Protein AF-A0A2D6NE71-F1 (afdb_monomer_lite)

Radius of gyration: 24.71 Å; chains: 1; bounding box: 53×56×28 Å

Sequence (73 aa):
MKVWICNKCGCEVKDKQPSICPLCFRNDFSKSEISDPDIEEKKISKKYEEVIEQIEKYSEDCEPEKDRFSVED

Secondary structure (DSSP, 8-state):
-EEEEETTT--EEESS--SS-TTT----EEEEE---HHHHHHHHHHHHHHHHHHHHHHHHS------------

pLDDT: mean 70.99, std 15.56, range [47.19, 92.56]

Foldseek 3Di:
DKWKAAPPPRDIDPDDQDCADPPPRDRHIDIDDDDDPVVVVVVVVVVVVVVVVVVVVVVVPDDPPPDPDPDDD

Structure (mmCI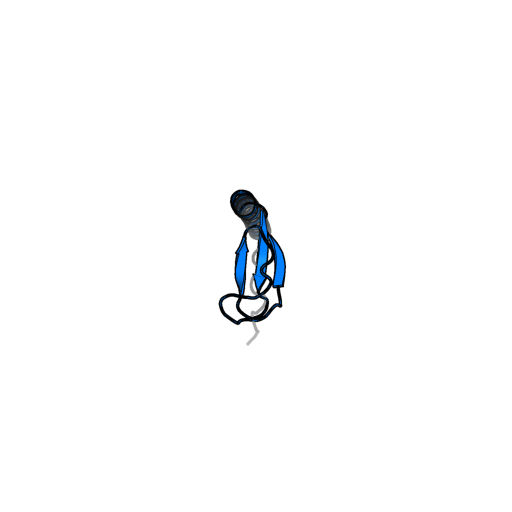F, N/CA/C/O backbone):
data_AF-A0A2D6NE71-F1
#
_entry.id   AF-A0A2D6NE71-F1
#
loop_
_atom_site.group_PDB
_atom_site.id
_atom_site.type_symbol
_atom_site.label_atom_id
_atom_site.label_alt_id
_atom_site.label_comp_id
_atom_site.label_asym_id
_atom_site.label_entity_id
_atom_site.label_seq_id
_atom_site.pdbx_PDB_ins_code
_atom_site.Cartn_x
_atom_site.Cartn_y
_atom_site.Cartn_z
_atom_site.occupancy
_atom_site.B_iso_or_equiv
_atom_site.auth_seq_id
_atom_site.auth_comp_id
_atom_site.auth_asym_id
_atom_site.auth_atom_id
_atom_site.pdbx_PDB_model_num
ATOM 1 N N . MET A 1 1 ? -6.718 -0.249 7.700 1.00 64.25 1 MET A N 1
ATOM 2 C CA . MET A 1 1 ? -7.531 -1.334 7.077 1.00 64.25 1 MET A CA 1
ATOM 3 C C . MET A 1 1 ? -6.612 -2.278 6.297 1.00 64.25 1 MET A C 1
ATOM 5 O O . MET A 1 1 ? -5.551 -1.835 5.875 1.00 64.25 1 MET A O 1
ATOM 9 N N . LYS A 1 2 ? -6.959 -3.564 6.110 1.00 73.75 2 LYS A N 1
ATOM 10 C CA . LYS A 1 2 ? -6.152 -4.477 5.268 1.00 73.75 2 LYS A CA 1
ATOM 11 C C . LYS A 1 2 ? -6.572 -4.311 3.806 1.00 73.75 2 LYS A C 1
ATOM 13 O O . LYS A 1 2 ? -7.740 -4.538 3.492 1.00 73.75 2 LYS A O 1
ATOM 18 N N . VAL A 1 3 ? -5.638 -3.928 2.939 1.00 87.38 3 VAL A N 1
ATOM 19 C CA . VAL A 1 3 ? -5.871 -3.795 1.495 1.00 87.38 3 VAL A CA 1
ATOM 20 C C . VAL A 1 3 ? -4.936 -4.731 0.743 1.00 87.38 3 VAL A C 1
ATOM 22 O O . VAL A 1 3 ? -3.786 -4.931 1.129 1.00 87.38 3 VAL A O 1
ATOM 25 N N . TRP A 1 4 ? -5.444 -5.342 -0.318 1.00 89.25 4 TRP A N 1
ATOM 26 C CA . TRP A 1 4 ? -4.698 -6.236 -1.193 1.00 89.25 4 TRP A CA 1
ATOM 27 C C . TRP A 1 4 ? -4.545 -5.577 -2.551 1.00 89.25 4 TRP A C 1
ATOM 29 O O . TRP A 1 4 ? -5.541 -5.233 -3.181 1.00 89.25 4 TRP A O 1
ATOM 39 N N . ILE A 1 5 ? -3.308 -5.409 -2.999 1.00 89.69 5 ILE A N 1
ATOM 40 C CA . ILE A 1 5 ? -2.984 -4.726 -4.249 1.00 89.69 5 ILE A CA 1
ATOM 41 C C . ILE A 1 5 ? -2.440 -5.759 -5.225 1.00 89.69 5 ILE A C 1
ATOM 43 O O . ILE A 1 5 ? -1.492 -6.478 -4.910 1.00 89.69 5 ILE A O 1
ATOM 47 N N . CYS A 1 6 ? -3.036 -5.863 -6.410 1.00 91.88 6 CYS A N 1
ATOM 48 C CA . CYS A 1 6 ? -2.524 -6.743 -7.453 1.00 91.88 6 CYS A CA 1
ATOM 49 C C . CYS A 1 6 ? -1.206 -6.190 -8.009 1.00 91.88 6 CYS A C 1
ATOM 51 O O . CYS A 1 6 ? -1.205 -5.115 -8.608 1.00 91.88 6 CYS A O 1
ATOM 53 N N . ASN A 1 7 ? -0.105 -6.941 -7.926 1.00 90.25 7 ASN A N 1
ATOM 54 C CA . ASN A 1 7 ? 1.200 -6.456 -8.406 1.00 90.25 7 ASN A CA 1
ATOM 55 C C . ASN A 1 7 ? 1.267 -6.300 -9.931 1.00 90.25 7 ASN A C 1
ATOM 57 O O . ASN A 1 7 ? 2.161 -5.639 -10.452 1.00 90.25 7 ASN A O 1
ATOM 61 N N . LYS A 1 8 ? 0.335 -6.915 -10.673 1.00 91.00 8 LYS A N 1
ATOM 62 C CA . LYS A 1 8 ? 0.342 -6.850 -12.138 1.00 91.00 8 LYS A CA 1
ATOM 63 C C . LYS A 1 8 ? -0.389 -5.635 -12.703 1.00 91.00 8 LYS A C 1
ATOM 65 O O . LYS A 1 8 ? 0.024 -5.124 -13.738 1.00 91.00 8 LYS A O 1
ATOM 70 N N . CYS A 1 9 ? -1.498 -5.234 -12.084 1.00 90.50 9 CYS A N 1
ATOM 71 C CA . CYS A 1 9 ? -2.380 -4.187 -12.615 1.00 90.50 9 CYS A CA 1
ATOM 72 C C . CYS A 1 9 ? -2.721 -3.079 -11.612 1.00 90.50 9 CYS A C 1
ATOM 74 O O . CYS A 1 9 ? -3.428 -2.148 -11.976 1.00 90.50 9 CYS A O 1
ATOM 76 N N . GLY A 1 10 ? -2.267 -3.182 -10.362 1.00 87.25 10 GLY A N 1
ATOM 77 C CA . GLY A 1 10 ? -2.538 -2.190 -9.321 1.00 87.25 10 GLY A CA 1
ATOM 78 C C . GLY A 1 10 ? -3.957 -2.224 -8.750 1.00 87.25 10 GLY A C 1
ATOM 79 O O . GLY A 1 10 ? -4.299 -1.358 -7.961 1.00 87.25 10 GLY A O 1
ATOM 80 N N . CYS A 1 11 ? -4.794 -3.201 -9.119 1.00 87.88 11 CYS A N 1
ATOM 81 C CA . CYS A 1 11 ? -6.156 -3.314 -8.589 1.00 87.88 11 CYS A CA 1
ATOM 82 C C . CYS A 1 11 ? -6.148 -3.494 -7.065 1.00 87.88 11 CYS A C 1
ATOM 84 O O . CYS A 1 11 ? -5.500 -4.416 -6.562 1.00 87.88 11 CYS A O 1
ATOM 86 N N . GLU A 1 12 ? -6.898 -2.650 -6.359 1.00 88.56 12 GLU A N 1
ATOM 87 C CA . GLU A 1 12 ? -7.007 -2.654 -4.902 1.00 88.56 12 GLU A CA 1
ATOM 88 C C . GLU A 1 12 ? -8.293 -3.351 -4.450 1.00 88.56 12 GLU A C 1
ATOM 90 O O . GLU A 1 12 ? -9.394 -3.023 -4.896 1.00 88.56 12 GLU A O 1
ATOM 95 N N . VAL A 1 13 ? -8.165 -4.301 -3.528 1.00 86.81 13 VAL A N 1
ATOM 96 C CA . VAL A 1 13 ? -9.289 -5.028 -2.935 1.00 86.81 13 VAL A CA 1
ATOM 97 C C . VAL A 1 13 ? -9.238 -4.869 -1.422 1.00 86.81 13 VAL A C 1
ATOM 99 O O . VAL A 1 13 ? -8.238 -5.193 -0.777 1.00 86.81 13 VAL A O 1
ATOM 102 N N . LYS A 1 14 ? -10.319 -4.336 -0.852 1.00 85.69 14 LYS A N 1
ATOM 103 C CA . LYS A 1 14 ? -10.450 -4.087 0.588 1.00 85.69 14 LYS A CA 1
ATOM 104 C C . LYS A 1 14 ? -10.961 -5.343 1.307 1.00 85.69 14 LYS A C 1
ATOM 106 O O . LYS A 1 14 ? -11.636 -6.182 0.712 1.00 85.69 14 LYS A O 1
ATOM 111 N N . ASP A 1 15 ? -10.601 -5.471 2.582 1.00 74.38 15 ASP A N 1
ATOM 112 C CA . ASP A 1 15 ? -11.038 -6.506 3.533 1.00 74.38 15 ASP A CA 1
ATOM 113 C C . ASP A 1 15 ? -10.469 -7.916 3.320 1.00 74.38 15 ASP A C 1
ATOM 115 O O . ASP A 1 15 ? -9.733 -8.417 4.179 1.00 74.38 15 ASP A O 1
ATOM 119 N N . LYS A 1 16 ? -10.780 -8.579 2.201 1.00 83.81 16 LYS A N 1
ATOM 120 C CA . LYS A 1 16 ? -10.415 -9.989 1.976 1.00 83.81 16 LYS A CA 1
ATOM 121 C C . LYS A 1 16 ? -9.425 -10.136 0.829 1.00 83.81 16 LYS A C 1
ATOM 123 O O . LYS A 1 16 ? -9.555 -9.470 -0.189 1.00 83.81 16 LYS A O 1
ATOM 128 N N . GLN A 1 17 ? -8.474 -11.061 0.980 1.00 85.00 17 GLN A N 1
ATOM 129 C CA . GLN A 1 17 ? -7.580 -11.434 -0.111 1.00 85.00 17 GLN A CA 1
ATOM 130 C C . GLN A 1 17 ? -8.397 -12.069 -1.245 1.00 85.00 17 GLN A C 1
ATOM 132 O O . GLN A 1 17 ? -9.002 -13.127 -1.031 1.00 85.00 17 GLN A O 1
ATOM 137 N N . PRO A 1 18 ? -8.430 -11.462 -2.438 1.00 85.50 18 PRO A N 1
ATOM 138 C CA . PRO A 1 18 ? -9.021 -12.100 -3.604 1.00 85.50 18 PRO A CA 1
ATOM 139 C C . PRO A 1 18 ? -8.142 -13.274 -4.062 1.00 85.50 18 PRO A C 1
ATOM 141 O O . PRO A 1 18 ? -6.917 -13.182 -4.086 1.00 85.50 18 PRO A O 1
ATOM 144 N N . SER A 1 19 ? -8.762 -14.384 -4.468 1.00 90.31 19 SER A N 1
ATOM 145 C CA . SER A 1 19 ? -8.035 -15.509 -5.081 1.00 90.31 19 SER A CA 1
ATOM 14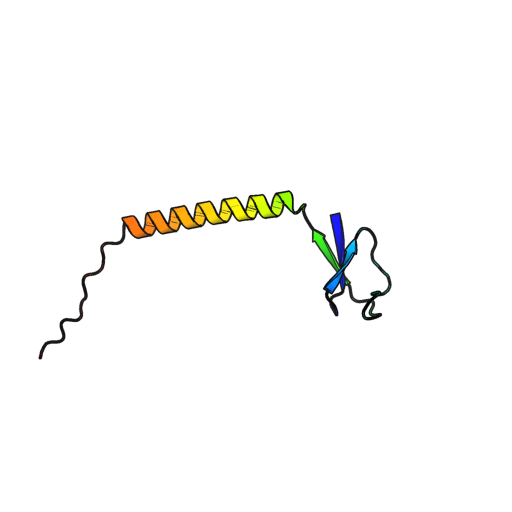6 C C . SER A 1 19 ? -7.559 -15.190 -6.500 1.00 90.31 19 SER A C 1
ATOM 148 O O . SER A 1 19 ? -6.603 -15.789 -6.986 1.00 90.31 19 SER A O 1
ATOM 150 N N . ILE A 1 20 ? -8.236 -14.257 -7.171 1.00 91.50 20 ILE A N 1
ATOM 151 C CA . ILE A 1 20 ? -7.951 -13.860 -8.543 1.00 91.50 20 ILE A CA 1
ATOM 152 C C . ILE A 1 20 ? -8.269 -12.379 -8.736 1.00 91.50 20 ILE A C 1
ATOM 154 O O . ILE A 1 20 ? -9.255 -11.867 -8.205 1.00 91.50 20 ILE A O 1
ATOM 158 N N . CYS A 1 21 ? -7.426 -11.678 -9.488 1.00 90.50 21 CYS A N 1
ATOM 159 C CA . CYS A 1 21 ? -7.656 -10.286 -9.836 1.00 90.50 21 CYS A CA 1
ATOM 160 C C . CYS A 1 21 ? -8.812 -10.163 -10.833 1.00 90.50 21 CYS A C 1
ATOM 162 O O . CYS A 1 21 ? -8.749 -10.796 -11.885 1.00 90.50 21 CYS A O 1
ATOM 164 N N . PRO A 1 22 ? -9.826 -9.320 -10.565 1.00 88.56 22 PRO A N 1
ATOM 165 C CA . PRO A 1 22 ? -10.957 -9.140 -11.475 1.00 88.56 22 PRO A CA 1
ATOM 166 C C . PRO A 1 22 ? -10.579 -8.448 -12.794 1.00 88.56 22 PRO A C 1
ATOM 168 O O . PRO A 1 22 ? -11.358 -8.494 -13.738 1.00 88.56 22 PRO A O 1
ATOM 171 N N . LEU A 1 23 ? -9.404 -7.808 -12.873 1.00 90.81 23 LEU A N 1
ATOM 172 C CA . LEU A 1 23 ? -8.943 -7.105 -14.076 1.00 90.81 23 LEU A CA 1
ATOM 173 C C . LEU A 1 23 ? -8.016 -7.961 -14.937 1.00 90.81 23 LEU A C 1
ATOM 175 O O . LEU A 1 23 ? -8.213 -8.089 -16.140 1.00 90.81 23 LEU A O 1
ATOM 179 N N . CYS A 1 24 ? -6.972 -8.528 -14.328 1.00 92.56 24 CYS A N 1
ATOM 180 C CA . CYS A 1 24 ? -5.925 -9.236 -15.065 1.00 92.56 24 CYS A CA 1
ATOM 181 C C . CYS A 1 24 ? -5.962 -10.757 -14.882 1.00 92.56 24 CYS A C 1
ATOM 183 O O . CYS A 1 24 ? -5.110 -11.452 -15.435 1.00 92.56 24 CYS A O 1
ATOM 185 N N . PHE A 1 25 ? -6.911 -11.273 -14.094 1.00 91.62 25 PHE A N 1
ATOM 186 C CA . PHE A 1 25 ? -7.102 -12.699 -13.819 1.00 91.62 25 PHE A CA 1
ATOM 187 C C . PHE A 1 25 ? -5.850 -13.419 -13.280 1.00 91.62 25 PHE A C 1
ATOM 189 O O . PHE A 1 25 ? -5.702 -14.632 -13.407 1.00 91.62 25 PHE A O 1
ATOM 196 N N . ARG A 1 26 ? -4.927 -12.673 -12.657 1.00 90.81 26 ARG A N 1
ATOM 197 C CA . ARG A 1 26 ? -3.741 -13.203 -11.965 1.00 90.81 26 ARG A CA 1
ATOM 198 C C . ARG A 1 26 ? -3.985 -13.292 -10.460 1.00 90.81 26 ARG A C 1
ATOM 200 O O . ARG A 1 26 ? -4.799 -12.548 -9.922 1.00 90.81 26 ARG A O 1
ATOM 207 N N . ASN A 1 27 ? -3.264 -14.180 -9.783 1.00 90.44 27 ASN A N 1
ATOM 208 C CA . ASN A 1 27 ? -3.356 -14.414 -8.336 1.00 90.44 27 ASN A CA 1
ATOM 209 C C . ASN A 1 27 ? -2.212 -13.755 -7.539 1.00 90.44 27 ASN A C 1
ATOM 211 O O . ASN A 1 27 ? -1.945 -14.145 -6.407 1.00 90.44 27 ASN A O 1
ATOM 215 N N . ASP A 1 28 ? -1.546 -12.761 -8.127 1.00 90.06 28 ASP A N 1
ATOM 216 C CA . ASP A 1 28 ? -0.374 -12.115 -7.544 1.00 90.06 28 ASP A CA 1
ATOM 217 C C . ASP A 1 28 ? -0.774 -10.815 -6.828 1.00 90.06 28 ASP A C 1
ATOM 219 O O . ASP A 1 28 ? -1.123 -9.816 -7.474 1.00 90.06 28 ASP A O 1
ATOM 223 N N . PHE A 1 29 ? -0.782 -10.857 -5.492 1.00 90.56 29 PHE A N 1
ATOM 224 C CA . PHE A 1 29 ? -1.225 -9.765 -4.625 1.00 90.56 29 PHE A CA 1
ATOM 225 C C . PHE A 1 29 ? -0.232 -9.489 -3.501 1.00 90.56 29 PHE A C 1
ATOM 227 O O . PHE A 1 29 ? 0.245 -10.410 -2.840 1.00 90.56 29 PHE A O 1
ATOM 234 N N . SER A 1 30 ? -0.022 -8.206 -3.223 1.00 89.75 30 SER A N 1
ATOM 235 C CA . SER A 1 30 ? 0.707 -7.712 -2.060 1.00 89.75 30 SER A CA 1
ATOM 236 C C . SER A 1 30 ? -0.271 -7.176 -1.024 1.00 89.75 30 SER A C 1
ATOM 238 O O . SER A 1 30 ? -1.219 -6.458 -1.350 1.00 89.75 30 SER A O 1
ATOM 240 N N . LYS A 1 31 ? -0.0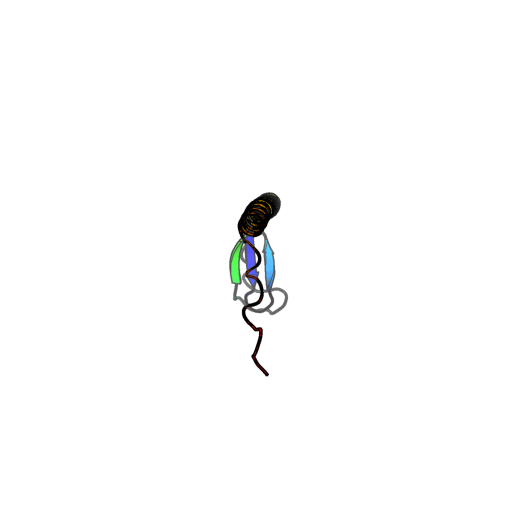44 -7.518 0.244 1.00 88.19 31 LYS A N 1
ATOM 241 C CA . LYS A 1 31 ? -0.792 -6.945 1.363 1.00 88.19 31 LYS A CA 1
ATOM 242 C C . LYS A 1 31 ? -0.223 -5.561 1.666 1.00 88.19 31 LYS A C 1
ATOM 244 O O . LYS A 1 31 ? 0.935 -5.457 2.056 1.00 88.19 31 LYS A O 1
ATOM 249 N N . SER A 1 32 ? -1.048 -4.531 1.534 1.00 80.12 32 SER A N 1
ATOM 250 C CA . SER A 1 32 ? -0.736 -3.183 1.996 1.00 80.12 32 SER A CA 1
ATOM 251 C C . SER A 1 32 ? -1.539 -2.875 3.258 1.00 80.12 32 SER A C 1
ATOM 253 O O . SER A 1 32 ? -2.759 -3.073 3.321 1.00 80.12 32 SER A O 1
ATOM 255 N N . GLU A 1 33 ? -0.847 -2.429 4.300 1.00 74.75 33 GLU A N 1
ATOM 256 C CA . GLU A 1 33 ? -1.488 -1.831 5.466 1.00 74.75 33 GLU A CA 1
ATOM 257 C C . GLU A 1 33 ? -1.634 -0.343 5.200 1.00 74.75 33 GLU A C 1
ATOM 259 O O . GLU A 1 33 ? -0.739 0.449 5.478 1.00 74.75 33 GLU A O 1
ATOM 264 N N . ILE A 1 34 ? -2.785 0.025 4.639 1.00 63.91 34 ILE A N 1
ATOM 265 C CA . ILE A 1 34 ? -3.168 1.427 4.561 1.00 63.91 34 ILE A CA 1
ATOM 266 C C . ILE A 1 34 ? -3.545 1.836 5.987 1.00 63.91 34 ILE A C 1
ATOM 268 O O . ILE A 1 34 ? -4.579 1.410 6.530 1.00 63.91 34 ILE A O 1
ATOM 272 N N . SER A 1 35 ? -2.633 2.582 6.609 1.00 56.59 35 SER A N 1
ATOM 273 C CA . SER A 1 35 ? -2.932 3.405 7.778 1.00 56.59 35 SER A CA 1
ATOM 274 C C . SER A 1 35 ? -3.860 4.522 7.313 1.00 56.59 35 SER A C 1
ATOM 276 O O . SER A 1 35 ? -3.714 4.990 6.191 1.00 56.59 35 SER A O 1
ATOM 278 N N . ASP A 1 36 ? -4.856 4.889 8.116 1.00 55.66 36 ASP A N 1
ATOM 279 C CA . ASP A 1 36 ? -5.881 5.864 7.736 1.00 55.66 36 ASP A CA 1
ATOM 280 C C . ASP A 1 36 ? -5.310 7.078 6.972 1.00 55.66 36 ASP A C 1
ATOM 282 O O . ASP A 1 36 ? -4.334 7.675 7.435 1.00 55.66 36 ASP A O 1
ATOM 286 N N . PRO A 1 37 ? -5.913 7.476 5.833 1.00 55.16 37 PRO A N 1
ATOM 287 C CA . PRO A 1 37 ? -5.414 8.591 5.023 1.00 55.16 37 PRO A CA 1
ATOM 288 C C . PRO A 1 37 ? -5.349 9.909 5.813 1.00 55.16 37 PRO A C 1
ATOM 290 O O . PRO A 1 37 ? -4.459 10.720 5.576 1.00 55.16 37 PRO A O 1
ATOM 293 N N . ASP A 1 38 ? -6.209 10.077 6.827 1.00 50.81 38 ASP A N 1
ATOM 294 C CA . ASP A 1 38 ? -6.200 11.220 7.756 1.00 50.81 38 ASP A CA 1
ATOM 295 C C . ASP A 1 38 ? -4.895 11.314 8.576 1.00 50.81 38 ASP A C 1
ATOM 297 O O . ASP A 1 38 ? -4.447 12.396 8.957 1.00 50.81 38 ASP A O 1
ATOM 301 N N . ILE A 1 39 ? -4.242 10.174 8.829 1.00 52.56 39 ILE A N 1
ATOM 302 C CA . ILE A 1 39 ? -2.979 10.097 9.573 1.00 52.56 39 ILE A CA 1
ATOM 303 C C . ILE A 1 39 ? -1.787 10.361 8.644 1.00 52.56 39 ILE A C 1
ATOM 305 O O . ILE A 1 39 ? -0.817 10.995 9.070 1.00 52.56 39 ILE A O 1
ATOM 309 N N . GLU A 1 40 ? -1.830 9.891 7.394 1.00 51.12 40 GLU A N 1
ATOM 310 C CA . GLU A 1 40 ? -0.769 10.154 6.412 1.00 51.12 40 GLU A CA 1
ATOM 311 C C . GLU A 1 40 ? -0.735 11.622 5.982 1.00 51.12 40 GLU A C 1
ATOM 313 O O . GLU A 1 40 ? 0.341 12.221 5.999 1.00 51.12 40 GLU A O 1
ATOM 318 N N . GLU A 1 41 ? -1.886 12.243 5.714 1.00 52.19 41 GLU A N 1
ATOM 319 C CA . GLU A 1 41 ? -1.954 13.662 5.340 1.00 52.19 41 GLU A CA 1
ATOM 320 C C . GLU A 1 41 ? -1.406 14.570 6.460 1.00 52.19 41 GLU A C 1
ATOM 322 O O . GLU A 1 41 ? -0.570 15.444 6.217 1.00 52.19 41 GLU A O 1
ATOM 327 N N . LYS A 1 42 ? -1.752 14.280 7.725 1.00 51.31 42 LYS A N 1
ATOM 328 C CA . LYS A 1 42 ? -1.207 14.996 8.895 1.00 51.31 42 LYS A CA 1
ATOM 329 C C . LYS A 1 42 ? 0.295 14.792 9.095 1.00 51.31 42 LYS A C 1
ATOM 331 O O . LYS A 1 42 ? 0.975 15.707 9.560 1.00 51.31 42 LYS A O 1
ATOM 336 N N . LYS A 1 43 ? 0.833 13.609 8.780 1.00 54.81 43 LYS A N 1
ATOM 337 C CA . LYS A 1 43 ? 2.283 13.347 8.857 1.00 54.81 43 LYS A CA 1
ATOM 338 C C . LYS A 1 43 ? 3.048 14.065 7.751 1.00 54.81 43 LYS A C 1
ATOM 340 O O . LYS A 1 43 ? 4.147 14.554 8.005 1.00 54.81 43 LYS A O 1
ATOM 345 N N . ILE A 1 44 ? 2.471 14.138 6.555 1.00 58.09 44 ILE A N 1
ATOM 346 C CA . ILE A 1 44 ? 3.054 14.861 5.425 1.00 58.09 44 ILE A CA 1
ATOM 347 C C . ILE A 1 44 ? 3.088 16.361 5.736 1.00 58.09 44 ILE A C 1
ATOM 349 O O . ILE A 1 44 ? 4.156 16.956 5.625 1.00 58.09 44 ILE A O 1
ATOM 353 N N . SER A 1 45 ? 1.985 16.942 6.227 1.00 59.41 45 SER A N 1
ATOM 354 C CA . SER A 1 45 ? 1.913 18.371 6.582 1.00 59.41 45 SER A CA 1
ATOM 355 C C . SER A 1 45 ? 3.030 18.797 7.540 1.00 59.41 45 SER A C 1
ATOM 357 O O . SER A 1 45 ? 3.769 19.731 7.243 1.00 59.41 45 SER A O 1
ATOM 359 N N . LYS A 1 46 ? 3.235 18.049 8.634 1.00 61.03 46 LYS A N 1
ATOM 360 C CA . LYS A 1 46 ? 4.287 18.366 9.616 1.00 61.03 46 LYS A CA 1
ATOM 361 C C . LYS A 1 46 ? 5.695 18.320 9.029 1.00 61.03 46 LYS A C 1
ATOM 363 O O . LYS A 1 46 ? 6.524 19.161 9.350 1.00 61.03 46 LYS A O 1
ATOM 368 N N . LYS A 1 47 ? 5.967 17.351 8.151 1.00 59.56 47 LYS A N 1
ATOM 369 C CA . LYS A 1 47 ? 7.292 17.203 7.541 1.00 59.56 47 LYS A CA 1
ATOM 370 C C . LYS A 1 47 ? 7.610 18.346 6.574 1.00 59.56 47 LYS A C 1
ATOM 372 O O . LYS A 1 47 ? 8.770 18.722 6.456 1.00 59.56 47 LYS A O 1
ATOM 377 N N . TYR A 1 48 ? 6.606 18.894 5.888 1.00 60.09 48 TYR A N 1
ATOM 378 C CA . TYR A 1 48 ? 6.794 20.069 5.036 1.00 60.09 48 TYR A CA 1
ATOM 379 C C . TYR A 1 48 ? 7.102 21.327 5.859 1.00 60.09 48 TYR A C 1
ATOM 381 O O . TYR A 1 48 ? 8.010 22.062 5.483 1.00 60.09 48 TYR A O 1
ATOM 389 N N . GLU A 1 49 ? 6.426 21.536 6.993 1.00 62.47 49 GLU A N 1
ATOM 390 C CA . GLU A 1 49 ? 6.706 22.666 7.896 1.00 62.47 49 GLU A CA 1
ATOM 391 C C . GLU A 1 49 ? 8.145 22.627 8.441 1.00 62.47 49 GLU A C 1
ATOM 393 O O . GLU A 1 49 ? 8.858 23.624 8.356 1.00 62.47 49 GLU A O 1
ATOM 398 N N . GLU A 1 50 ? 8.625 21.463 8.896 1.00 66.25 50 GLU A N 1
ATOM 399 C CA . GLU A 1 50 ? 10.006 21.319 9.393 1.00 66.25 50 GLU A CA 1
ATOM 400 C C . GLU A 1 50 ? 11.070 21.564 8.308 1.00 66.25 50 GLU A C 1
ATOM 402 O O . GLU A 1 50 ? 12.148 22.085 8.593 1.00 66.25 50 GLU A O 1
ATOM 407 N N . VAL A 1 51 ? 10.791 21.186 7.055 1.00 69.44 51 VAL A N 1
ATOM 408 C CA . VAL A 1 51 ? 11.714 21.421 5.932 1.00 69.44 51 VAL A CA 1
ATOM 409 C C . VAL A 1 51 ? 11.757 22.903 5.556 1.00 69.44 51 VAL A C 1
ATOM 411 O O . VAL A 1 51 ? 12.836 23.412 5.261 1.00 69.44 51 VAL A O 1
ATOM 414 N N . ILE A 1 52 ? 10.619 23.601 5.589 1.00 71.19 52 ILE A N 1
ATOM 415 C CA . ILE A 1 52 ? 10.558 25.042 5.308 1.00 71.19 52 ILE A CA 1
ATOM 416 C C . ILE A 1 52 ? 11.356 25.821 6.362 1.00 71.19 52 ILE A C 1
ATOM 418 O O . ILE A 1 52 ? 12.219 26.612 5.988 1.00 71.19 52 ILE A O 1
ATOM 422 N N . GLU A 1 53 ? 11.171 25.516 7.651 1.00 66.88 53 GLU A N 1
ATOM 423 C CA . GLU A 1 53 ? 11.903 26.182 8.740 1.00 66.88 53 GLU A CA 1
ATOM 424 C C . GLU A 1 53 ? 13.426 25.977 8.624 1.00 66.88 53 GLU A C 1
ATOM 426 O O . GLU A 1 53 ? 14.213 26.898 8.852 1.00 66.88 53 GLU A O 1
ATOM 431 N N . GLN A 1 54 ? 13.869 24.784 8.207 1.00 65.50 54 GLN A N 1
ATOM 432 C CA . GLN A 1 54 ? 15.292 24.521 7.967 1.00 65.50 54 GLN A CA 1
ATOM 433 C C . GLN A 1 54 ? 15.851 25.300 6.775 1.00 65.50 54 GLN A C 1
ATOM 435 O O . GLN A 1 54 ? 16.989 25.762 6.851 1.00 65.50 54 GLN A O 1
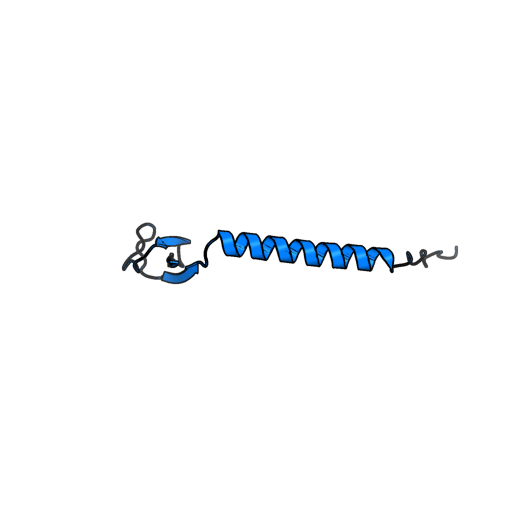ATOM 440 N N . ILE A 1 55 ? 15.082 25.450 5.693 1.00 70.69 55 ILE A N 1
ATOM 441 C CA . ILE A 1 55 ? 15.500 26.229 4.521 1.00 70.69 55 ILE A CA 1
ATOM 442 C C . ILE A 1 55 ? 15.615 27.706 4.894 1.00 70.69 55 ILE A C 1
ATOM 444 O O . ILE A 1 55 ? 16.657 28.298 4.623 1.00 70.69 55 ILE A O 1
ATOM 448 N N . GLU A 1 56 ? 14.605 28.271 5.565 1.00 65.31 56 GLU A N 1
ATOM 449 C CA . GLU A 1 56 ? 14.607 29.676 5.994 1.00 65.31 56 GLU A CA 1
ATOM 450 C C . GLU A 1 56 ? 15.802 29.978 6.905 1.00 65.31 56 GLU A C 1
ATOM 452 O O . GLU A 1 56 ? 16.546 30.931 6.659 1.00 65.31 56 GLU A O 1
ATOM 457 N N . LYS A 1 57 ? 16.066 29.097 7.878 1.00 64.19 57 LYS A N 1
ATOM 458 C CA . LYS A 1 57 ? 17.221 29.205 8.775 1.00 64.19 57 LYS A CA 1
ATOM 459 C C . LYS A 1 57 ? 18.564 29.135 8.041 1.00 64.19 57 LYS A C 1
ATOM 461 O O . LYS A 1 57 ? 19.496 29.837 8.419 1.00 64.19 57 LYS A O 1
ATOM 466 N N . TYR A 1 58 ? 18.683 28.308 7.001 1.00 59.88 58 TYR A N 1
ATOM 467 C CA . TYR A 1 58 ? 19.915 28.215 6.208 1.00 59.88 58 TYR A CA 1
ATOM 468 C C . TYR A 1 58 ? 20.122 29.437 5.300 1.00 59.88 58 TYR A C 1
ATOM 470 O O . TYR A 1 58 ? 21.259 29.820 5.041 1.00 59.88 58 TYR A O 1
ATOM 478 N N . SER A 1 59 ? 19.041 30.062 4.825 1.00 57.97 59 SER A N 1
ATOM 479 C CA . SER A 1 59 ? 19.110 31.290 4.022 1.00 57.97 59 SER A CA 1
ATOM 480 C C . SER A 1 59 ? 19.386 32.562 4.831 1.00 57.97 59 SER A C 1
ATOM 482 O O . SER A 1 59 ? 19.848 33.537 4.247 1.00 57.97 59 SER A O 1
ATOM 484 N N . 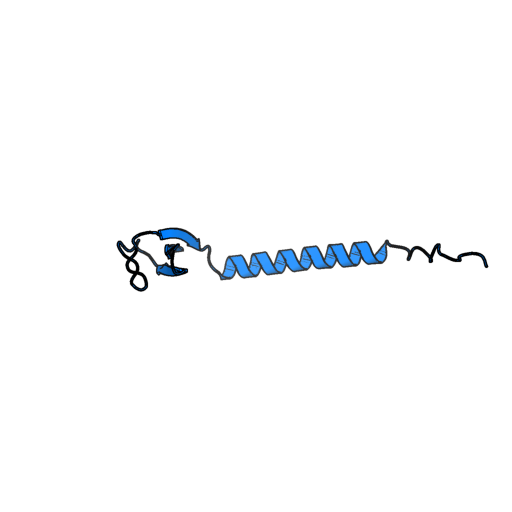GLU A 1 60 ? 19.147 32.566 6.145 1.00 57.09 60 GLU A N 1
ATOM 485 C CA . GLU A 1 60 ? 19.451 33.718 7.011 1.00 57.09 60 GLU A CA 1
ATOM 486 C C . GLU A 1 60 ? 20.936 33.780 7.433 1.00 57.09 60 GLU A C 1
ATOM 488 O O . GLU A 1 60 ? 21.463 34.869 7.647 1.00 57.09 60 GLU A O 1
ATOM 493 N N . ASP A 1 61 ? 21.639 32.639 7.478 1.00 53.97 61 ASP A N 1
ATOM 494 C CA . ASP A 1 61 ? 23.048 32.541 7.921 1.00 53.97 61 ASP A CA 1
ATOM 495 C C . ASP A 1 61 ? 24.065 32.481 6.757 1.00 53.97 61 ASP A C 1
ATOM 497 O O . ASP A 1 61 ? 25.276 32.471 6.967 1.00 53.97 61 ASP A O 1
ATOM 501 N N . CYS A 1 62 ? 23.600 32.436 5.504 1.00 47.19 62 CYS A N 1
ATOM 502 C CA . CYS A 1 62 ? 24.477 32.338 4.339 1.00 47.19 62 CYS A CA 1
ATOM 503 C C . CYS A 1 62 ? 24.755 33.736 3.765 1.00 47.19 62 CYS A C 1
ATOM 505 O O . CYS A 1 62 ? 23.982 34.257 2.956 1.00 47.19 62 CYS A O 1
ATOM 507 N N . GLU A 1 63 ? 25.866 34.357 4.180 1.00 58.59 63 GLU A N 1
ATOM 508 C CA . GLU A 1 63 ? 26.420 35.507 3.460 1.00 58.59 63 GLU A CA 1
ATOM 509 C C . GLU A 1 63 ? 26.570 35.122 1.977 1.00 58.59 63 GLU A C 1
ATOM 511 O O . GLU A 1 63 ? 27.158 34.076 1.687 1.00 58.59 63 GLU A O 1
ATOM 516 N N . PRO A 1 64 ? 26.058 35.914 1.015 1.00 53.25 64 PRO A N 1
ATOM 517 C CA . PRO A 1 64 ? 26.305 35.623 -0.385 1.00 53.25 64 PRO A CA 1
ATOM 518 C C . PRO A 1 64 ? 27.816 35.695 -0.597 1.00 53.25 64 PRO A C 1
ATOM 520 O O . PRO A 1 64 ? 28.403 36.774 -0.477 1.00 53.25 64 PRO A O 1
ATOM 523 N N . GLU A 1 65 ? 28.454 34.555 -0.886 1.00 55.69 65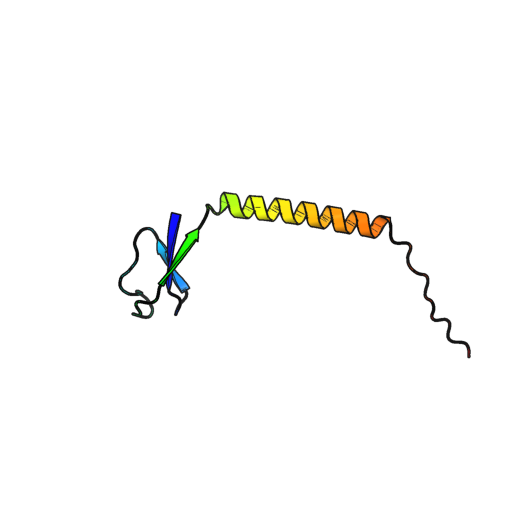 GLU A N 1
ATOM 524 C CA . GLU A 1 65 ? 29.835 34.531 -1.357 1.00 55.69 65 GLU A CA 1
ATOM 525 C C . GLU A 1 65 ? 29.901 35.460 -2.570 1.00 55.69 65 GLU A C 1
ATOM 527 O O . GLU A 1 65 ? 29.391 35.156 -3.650 1.00 55.69 65 GLU A O 1
ATOM 532 N N . LYS A 1 66 ? 30.461 36.656 -2.361 1.00 54.25 66 LYS A N 1
ATOM 533 C CA . LYS A 1 66 ? 30.718 37.614 -3.426 1.00 54.25 66 LYS A CA 1
ATOM 534 C C . LYS A 1 66 ? 31.677 36.951 -4.402 1.00 54.25 66 LYS A C 1
ATOM 536 O O . LYS A 1 66 ? 32.852 36.774 -4.098 1.00 54.25 66 LYS A O 1
ATOM 541 N N . ASP A 1 67 ? 31.101 36.570 -5.534 1.00 54.25 67 ASP A N 1
ATOM 542 C CA . ASP A 1 67 ? 31.686 36.407 -6.857 1.00 54.25 67 ASP A CA 1
ATOM 543 C C . ASP A 1 67 ? 33.222 36.504 -6.885 1.00 54.25 67 ASP A C 1
ATOM 545 O O . ASP A 1 67 ? 33.818 37.583 -6.900 1.00 54.25 67 ASP A O 1
ATOM 549 N N . ARG A 1 68 ? 33.873 35.339 -6.849 1.00 52.78 68 ARG A N 1
ATOM 550 C CA . ARG A 1 68 ? 35.334 35.195 -6.888 1.00 52.78 68 ARG A CA 1
ATOM 551 C C . ARG A 1 68 ? 35.860 35.054 -8.324 1.00 52.78 68 ARG A C 1
ATOM 553 O O . ARG A 1 68 ? 36.907 34.445 -8.525 1.00 52.78 68 ARG A O 1
ATOM 560 N N . PHE A 1 69 ? 35.144 35.592 -9.315 1.00 56.16 69 PHE A N 1
ATOM 561 C CA . PHE A 1 69 ? 35.539 35.575 -10.726 1.00 56.16 69 PHE A CA 1
ATOM 562 C C . PHE A 1 69 ? 35.590 36.989 -11.328 1.00 56.16 69 PHE A C 1
ATOM 564 O O . PHE A 1 69 ? 34.932 37.299 -12.315 1.00 56.16 69 PHE A O 1
ATOM 571 N N . SER A 1 70 ? 36.485 37.827 -10.804 1.00 52.94 70 SER A N 1
ATOM 572 C CA . SER A 1 70 ? 37.139 38.831 -11.653 1.00 52.94 70 SER A CA 1
ATOM 573 C C . SER A 1 70 ? 38.336 38.159 -12.322 1.00 52.94 70 SER A C 1
ATOM 575 O O . SER A 1 70 ? 39.414 38.082 -11.739 1.00 52.94 70 SER A O 1
ATOM 577 N N . VAL A 1 71 ? 38.122 37.598 -13.514 1.00 53.09 71 VAL A N 1
ATOM 578 C CA . VAL A 1 71 ? 39.209 37.194 -14.418 1.00 53.09 71 VAL A CA 1
ATOM 579 C C . VAL A 1 71 ? 39.923 38.474 -14.868 1.00 53.09 71 VAL A C 1
ATOM 581 O O . VAL A 1 71 ? 39.282 39.353 -15.437 1.00 53.09 71 VAL A O 1
ATOM 584 N N . GLU A 1 72 ? 41.213 38.596 -14.542 1.00 55.06 72 GLU A N 1
ATOM 585 C CA . GLU A 1 72 ? 42.119 39.631 -15.065 1.00 55.06 72 GLU A CA 1
ATOM 586 C C . GLU A 1 72 ? 42.215 39.521 -16.602 1.00 55.06 72 GLU A C 1
ATOM 588 O O . GLU A 1 72 ? 42.387 38.416 -17.122 1.00 55.06 72 GLU A O 1
ATOM 593 N N . ASP A 1 73 ? 42.080 40.660 -17.294 1.00 52.62 73 ASP A N 1
ATOM 594 C CA . ASP A 1 73 ? 42.327 40.852 -18.738 1.00 52.62 73 ASP A CA 1
ATOM 595 C C . ASP A 1 73 ? 43.779 41.300 -18.976 1.00 52.62 73 ASP A C 1
ATOM 597 O O . ASP A 1 73 ? 44.252 42.178 -18.211 1.00 52.62 73 ASP A O 1
#